Protein AF-A0A9P7YCP6-F1 (afdb_monomer_lite)

Radius of gyration: 14.94 Å; chains: 1; bounding box: 36×36×33 Å

Foldseek 3Di:
DKFKKKDWDKDADDDDDDDAPDADPVRIGIDIWMWIFPADDVFKTKTWTKDLLVVCQQVDPPRQLCQKEAEFADPDQDDDDPCSVVSPNPDYYHYWHFPDPVVGDDSSIITGNVDIDMDGPPGDMGTTTHD

Sequence (131 aa):
MSEVLRMVWSEPRGVGASNPTEITYDGSFEKTRRFVIISNFDGHSLCLAISTYTNQGVMKHGVKAKDHAMIFSTENAPPLIKGELERGLKTPAIKINLDNSRDKLDAASRINFAKVYTIEHNSNVKFIGHV

pLDDT: mean 90.19, std 14.14, range [45.22, 98.69]

Structure (mmCIF, N/CA/C/O backbone):
data_AF-A0A9P7YCP6-F1
#
_entry.id   AF-A0A9P7YCP6-F1
#
loop_
_atom_site.group_PDB
_atom_site.id
_atom_site.type_symbol
_atom_site.label_atom_id
_atom_site.label_alt_id
_atom_site.label_comp_id
_atom_site.label_asym_id
_atom_site.label_entity_id
_atom_site.label_seq_id
_atom_site.pdbx_PDB_ins_code
_atom_site.Cartn_x
_atom_site.Cartn_y
_atom_site.Cartn_z
_atom_site.occupancy
_atom_site.B_iso_or_equiv
_atom_site.auth_seq_id
_atom_site.auth_comp_id
_atom_site.auth_asym_id
_atom_site.auth_atom_id
_atom_site.pdbx_PDB_model_num
ATOM 1 N N . MET A 1 1 ? 3.173 -17.586 -0.125 1.00 64.06 1 MET A N 1
ATOM 2 C CA . MET A 1 1 ? 2.708 -16.382 0.598 1.00 64.06 1 MET A CA 1
ATOM 3 C C . MET A 1 1 ? 2.945 -15.184 -0.301 1.00 64.06 1 MET A C 1
ATOM 5 O O . MET A 1 1 ? 3.891 -15.231 -1.079 1.00 64.06 1 MET A O 1
ATOM 9 N N . SER A 1 2 ? 2.083 -14.170 -0.252 1.00 90.44 2 SER A N 1
ATOM 10 C CA . SER A 1 2 ? 2.262 -12.950 -1.048 1.00 90.44 2 SER A CA 1
ATOM 11 C C . SER A 1 2 ? 3.232 -12.011 -0.34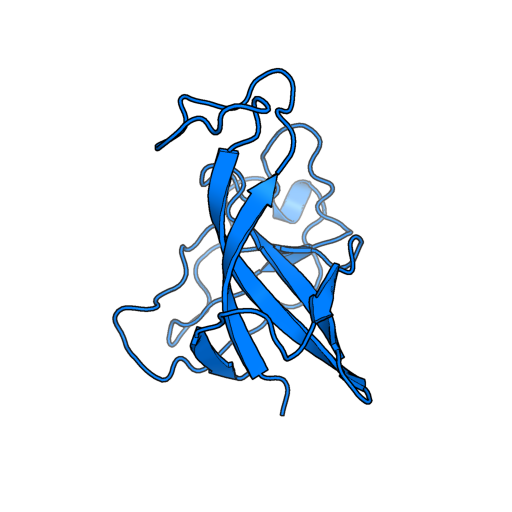2 1.00 90.44 2 SER A C 1
ATOM 13 O O . SER A 1 2 ? 3.015 -11.659 0.815 1.00 90.44 2 SER A O 1
ATOM 15 N N . GLU A 1 3 ? 4.295 -11.603 -1.026 1.00 97.50 3 GLU A N 1
ATOM 16 C CA . GLU A 1 3 ? 5.313 -10.707 -0.473 1.00 97.50 3 GLU A CA 1
ATOM 17 C C . GLU A 1 3 ? 4.908 -9.234 -0.590 1.00 97.50 3 GLU A C 1
ATOM 19 O O . GLU A 1 3 ? 4.173 -8.827 -1.496 1.00 97.50 3 GLU A O 1
ATOM 24 N N . VAL A 1 4 ? 5.420 -8.418 0.330 1.00 97.69 4 VAL A N 1
ATOM 25 C CA . VAL A 1 4 ? 5.248 -6.967 0.350 1.00 97.69 4 VAL A CA 1
ATOM 26 C C . VAL A 1 4 ? 6.606 -6.315 0.139 1.00 97.69 4 VAL A C 1
ATOM 28 O O . VAL A 1 4 ? 7.561 -6.587 0.865 1.00 97.69 4 VAL A O 1
ATOM 31 N N . LEU A 1 5 ? 6.690 -5.409 -0.831 1.00 97.12 5 LEU A N 1
ATOM 32 C CA . LEU A 1 5 ? 7.913 -4.680 -1.153 1.00 97.12 5 LEU A CA 1
ATOM 33 C C . LEU A 1 5 ? 7.706 -3.170 -1.095 1.00 97.12 5 LEU A C 1
ATOM 35 O O . LEU A 1 5 ? 6.584 -2.664 -1.179 1.00 97.12 5 LEU A O 1
ATOM 39 N N . ARG A 1 6 ? 8.809 -2.432 -0.987 1.00 95.62 6 ARG A N 1
ATOM 40 C CA . ARG A 1 6 ? 8.865 -0.987 -1.204 1.00 95.62 6 ARG A CA 1
ATOM 41 C C . ARG A 1 6 ? 9.967 -0.617 -2.183 1.00 95.62 6 ARG A C 1
ATOM 43 O O . ARG A 1 6 ? 11.028 -1.232 -2.178 1.00 95.62 6 ARG A O 1
ATOM 50 N N . MET A 1 7 ? 9.736 0.427 -2.966 1.00 94.50 7 MET A N 1
ATOM 51 C CA . MET A 1 7 ? 10.708 0.961 -3.921 1.00 94.50 7 MET A CA 1
ATOM 52 C C . MET A 1 7 ? 10.508 2.460 -4.131 1.00 94.50 7 MET A C 1
ATOM 54 O O . MET A 1 7 ? 9.442 2.998 -3.812 1.00 94.50 7 MET A O 1
ATOM 58 N N . VAL A 1 8 ? 11.526 3.130 -4.666 1.00 91.06 8 VAL A N 1
ATOM 59 C CA . VAL A 1 8 ? 11.354 4.467 -5.243 1.00 91.06 8 VAL A CA 1
ATOM 60 C C . VAL A 1 8 ? 10.546 4.314 -6.527 1.00 91.06 8 VAL A C 1
ATOM 62 O O . VAL A 1 8 ? 10.790 3.405 -7.316 1.00 91.06 8 VAL A O 1
ATOM 65 N N . TRP A 1 9 ? 9.531 5.152 -6.691 1.00 86.56 9 TRP A N 1
ATOM 66 C CA . TRP A 1 9 ? 8.610 5.085 -7.811 1.00 86.56 9 TRP A CA 1
ATOM 67 C C . TRP A 1 9 ? 8.394 6.483 -8.387 1.00 86.56 9 TRP A C 1
ATOM 69 O O . TRP A 1 9 ? 7.956 7.388 -7.667 1.00 86.56 9 TRP A O 1
ATOM 79 N N . SER A 1 10 ? 8.660 6.631 -9.682 1.00 82.31 10 SER A N 1
ATOM 80 C CA . SER A 1 10 ? 8.442 7.872 -10.425 1.00 82.31 10 SER A CA 1
ATOM 81 C C . SER A 1 10 ? 7.006 7.918 -10.946 1.00 82.31 10 SER A C 1
ATOM 83 O O . SER A 1 10 ? 6.527 6.978 -11.587 1.00 82.31 10 SER A O 1
ATOM 85 N N . GLU A 1 11 ? 6.281 8.999 -10.657 1.00 70.56 11 GLU A N 1
ATOM 86 C CA . GLU A 1 11 ? 4.971 9.257 -11.267 1.00 70.56 11 GLU A CA 1
ATOM 87 C C . GLU A 1 11 ? 4.992 10.546 -12.089 1.00 70.56 11 GLU A C 1
ATOM 89 O O . GLU A 1 11 ? 5.618 11.530 -11.678 1.00 70.56 11 GLU A O 1
ATOM 94 N N . PRO A 1 12 ? 4.262 10.581 -13.219 1.00 66.75 12 PRO A N 1
ATOM 95 C CA . PRO A 1 12 ? 4.020 11.829 -13.921 1.00 66.75 12 PRO A CA 1
ATOM 96 C C . PRO A 1 12 ? 3.236 12.798 -13.027 1.00 66.75 12 PRO A C 1
ATOM 98 O O . PRO A 1 12 ? 2.374 12.398 -12.235 1.00 66.75 12 PRO A O 1
ATOM 101 N N . ARG A 1 13 ? 3.514 14.097 -13.172 1.00 59.00 13 ARG A N 1
ATOM 102 C CA . ARG A 1 13 ? 2.848 15.162 -12.417 1.00 59.00 13 ARG A CA 1
ATOM 103 C C . ARG A 1 13 ? 1.340 15.170 -12.676 1.00 59.00 13 ARG A C 1
ATOM 105 O O . ARG A 1 13 ? 0.877 15.583 -13.734 1.00 59.00 13 ARG A O 1
ATOM 112 N N . GLY A 1 14 ? 0.561 14.789 -11.666 1.00 56.88 14 GLY A N 1
ATOM 113 C CA . GLY A 1 14 ? -0.870 15.082 -11.625 1.00 56.88 14 GLY A CA 1
ATOM 114 C C . GLY A 1 14 ? -1.119 16.559 -11.300 1.00 56.88 14 GLY A C 1
ATOM 115 O O . GLY A 1 14 ? -0.414 17.152 -10.477 1.00 56.88 14 GLY A O 1
ATOM 116 N N . VAL A 1 15 ? -2.141 17.160 -11.912 1.00 45.22 15 VAL A N 1
ATOM 117 C CA . VAL A 1 15 ? -2.612 18.505 -11.543 1.00 45.22 15 VAL A CA 1
ATOM 118 C C . VAL A 1 15 ? -3.073 18.466 -10.077 1.00 45.22 15 VAL A C 1
ATOM 120 O O . VAL A 1 15 ? -4.021 17.758 -9.744 1.00 45.22 15 VAL A O 1
ATOM 123 N N . GLY A 1 16 ? -2.376 19.183 -9.185 1.00 49.31 16 GLY A N 1
ATOM 124 C CA . GLY A 1 16 ? -2.721 19.285 -7.756 1.00 49.31 16 GLY A CA 1
ATOM 125 C C . GLY A 1 16 ? -1.914 18.417 -6.776 1.00 49.31 16 GLY A C 1
ATOM 126 O O . GLY A 1 16 ? -2.324 18.283 -5.622 1.00 49.31 16 GLY A O 1
ATOM 127 N N . ALA A 1 17 ? -0.784 17.827 -7.183 1.00 51.34 17 ALA A N 1
ATOM 128 C CA . ALA A 1 17 ? 0.142 17.195 -6.235 1.00 51.34 17 ALA A CA 1
ATOM 129 C C . ALA A 1 17 ? 0.789 18.248 -5.306 1.00 51.34 17 ALA A C 1
ATOM 131 O O . ALA A 1 17 ? 1.312 19.258 -5.779 1.00 51.34 17 ALA A O 1
ATOM 132 N N . SER A 1 18 ? 0.740 18.020 -3.988 1.00 52.91 18 SER A N 1
ATOM 133 C CA . SER A 1 18 ? 1.444 18.833 -2.984 1.00 52.91 18 SER A CA 1
ATOM 134 C C . SER A 1 18 ? 2.963 18.711 -3.141 1.00 52.91 18 SER A C 1
ATOM 136 O O . SER A 1 18 ? 3.435 17.651 -3.547 1.00 52.91 18 SER A O 1
ATOM 138 N N . ASN A 1 19 ? 3.685 19.785 -2.793 1.00 49.03 19 ASN A N 1
ATOM 139 C CA . ASN A 1 19 ? 5.133 19.978 -2.963 1.00 49.03 19 ASN A CA 1
ATOM 140 C C . ASN A 1 19 ? 5.964 18.677 -2.865 1.00 49.03 19 ASN A C 1
ATOM 142 O O . ASN A 1 19 ? 5.986 18.057 -1.799 1.00 49.03 19 ASN A O 1
ATOM 146 N N . PRO A 1 20 ? 6.630 18.263 -3.957 1.00 52.12 20 PRO A N 1
ATOM 147 C CA . PRO A 1 20 ? 7.433 17.048 -3.999 1.00 52.12 20 PRO A CA 1
ATOM 148 C C . PRO A 1 20 ? 8.795 17.231 -3.325 1.00 52.12 20 PRO A C 1
ATOM 150 O O . PRO A 1 20 ? 9.327 18.337 -3.266 1.00 52.12 20 PRO A O 1
ATOM 153 N N . THR A 1 21 ? 9.354 16.120 -2.840 1.00 54.12 21 THR A N 1
ATOM 154 C CA . THR A 1 21 ? 10.681 16.052 -2.210 1.00 54.12 21 THR A CA 1
ATOM 155 C C . THR A 1 21 ? 11.833 16.265 -3.192 1.00 54.12 21 THR A C 1
ATOM 157 O O . THR A 1 21 ? 12.859 16.762 -2.758 1.00 54.12 21 THR A O 1
ATOM 160 N N . GLU A 1 22 ? 11.665 15.961 -4.485 1.00 55.00 22 GLU A N 1
ATOM 161 C CA . GLU A 1 22 ? 12.652 16.209 -5.549 1.00 55.00 22 GLU A CA 1
ATOM 162 C C . GLU A 1 22 ? 11.952 16.176 -6.923 1.00 55.00 22 GLU A C 1
ATOM 164 O O . GLU A 1 22 ? 11.063 15.352 -7.154 1.00 55.00 22 GLU A O 1
ATOM 169 N N . ILE A 1 23 ? 12.302 17.116 -7.808 1.00 58.94 23 ILE A N 1
ATOM 170 C CA . ILE A 1 23 ? 11.760 17.250 -9.173 1.00 58.94 23 ILE A CA 1
ATOM 171 C C . ILE A 1 23 ? 12.816 16.731 -10.146 1.00 58.94 23 ILE A C 1
ATOM 173 O O . ILE A 1 23 ? 13.920 17.274 -10.175 1.00 58.94 23 ILE A O 1
ATOM 177 N N . THR A 1 24 ? 12.499 15.714 -10.947 1.00 61.16 24 THR A N 1
ATOM 178 C CA . THR A 1 24 ? 13.405 15.244 -12.006 1.00 61.16 24 THR A CA 1
ATOM 179 C C . THR A 1 24 ? 13.369 16.192 -13.209 1.00 61.16 24 THR A C 1
ATOM 181 O O . THR A 1 24 ? 12.414 16.948 -13.398 1.00 61.16 24 THR A O 1
ATOM 184 N N . TYR A 1 25 ? 14.406 16.158 -14.052 1.00 62.09 25 TYR A N 1
ATOM 185 C CA . TYR A 1 25 ? 14.529 17.036 -15.229 1.00 62.09 25 TYR A CA 1
ATOM 186 C C . TYR A 1 25 ? 13.343 16.952 -16.207 1.00 62.09 25 TYR A C 1
ATOM 188 O O . TYR A 1 25 ? 13.040 17.930 -16.885 1.00 62.09 25 TYR A O 1
ATOM 196 N N . ASP A 1 26 ? 12.655 15.811 -16.264 1.00 66.69 26 ASP A N 1
ATOM 197 C CA . ASP A 1 26 ? 11.474 15.569 -17.103 1.00 66.69 26 ASP A CA 1
ATOM 198 C C . ASP A 1 26 ? 10.140 15.961 -16.429 1.00 66.69 26 ASP A C 1
ATOM 200 O O . ASP A 1 26 ? 9.065 15.752 -16.992 1.00 66.69 26 ASP A O 1
ATOM 204 N N . GLY A 1 27 ? 10.186 16.541 -15.224 1.00 61.97 27 GLY A N 1
ATOM 205 C CA . GLY A 1 27 ? 9.005 16.962 -14.470 1.00 61.97 27 GLY A CA 1
ATOM 206 C C . GLY A 1 27 ? 8.265 15.831 -13.748 1.00 61.97 27 GLY A C 1
ATOM 207 O O . GLY A 1 27 ? 7.155 16.062 -13.253 1.00 61.97 27 GLY A O 1
ATOM 208 N N . SER A 1 28 ? 8.849 14.630 -13.679 1.00 64.31 28 SER A N 1
ATOM 209 C CA . SER A 1 28 ? 8.372 13.550 -12.813 1.00 64.31 28 SER A CA 1
ATOM 210 C C . SER A 1 28 ? 8.746 13.805 -11.344 1.00 64.31 28 SER A C 1
ATOM 212 O O . SER A 1 28 ? 9.586 14.653 -11.022 1.00 64.31 28 SER A O 1
ATOM 214 N N . PHE A 1 29 ? 8.085 13.093 -10.430 1.00 68.44 29 PHE A N 1
ATOM 215 C CA . PHE A 1 29 ? 8.445 13.123 -9.013 1.00 68.44 29 PHE A CA 1
ATOM 216 C C . PHE A 1 29 ? 8.639 11.724 -8.472 1.00 68.44 29 PHE A C 1
ATOM 218 O O . PHE A 1 29 ? 7.833 10.823 -8.729 1.00 68.44 29 PHE A O 1
ATOM 225 N N . GLU A 1 30 ? 9.670 11.587 -7.650 1.00 76.19 30 GLU A N 1
ATOM 226 C CA . GLU A 1 30 ? 9.997 10.347 -6.975 1.00 76.19 30 GLU A CA 1
ATOM 227 C C . GLU A 1 30 ? 9.352 10.297 -5.594 1.00 76.19 30 GLU A C 1
ATOM 229 O O . GLU A 1 30 ? 9.437 11.224 -4.782 1.00 76.19 30 GLU A O 1
ATOM 234 N N . LYS A 1 31 ? 8.693 9.176 -5.307 1.00 82.25 31 LYS A N 1
ATOM 235 C CA . LYS A 1 31 ? 8.189 8.871 -3.970 1.00 82.25 31 LYS A CA 1
ATOM 236 C C . LYS A 1 31 ? 8.439 7.413 -3.639 1.00 82.25 31 LYS A C 1
ATOM 238 O O . LYS A 1 31 ? 8.350 6.540 -4.497 1.00 82.25 31 LYS A O 1
ATOM 243 N N . THR A 1 32 ? 8.685 7.124 -2.365 1.00 87.94 32 THR A N 1
ATOM 244 C CA . THR A 1 32 ? 8.687 5.731 -1.908 1.00 87.94 32 THR A CA 1
ATOM 245 C C . THR A 1 32 ? 7.263 5.185 -1.952 1.00 87.94 32 THR A C 1
ATOM 247 O O . THR A 1 32 ? 6.351 5.750 -1.343 1.00 87.94 32 THR A O 1
ATOM 250 N N . ARG A 1 33 ? 7.070 4.059 -2.641 1.00 92.50 33 ARG A N 1
ATOM 251 C CA . ARG A 1 33 ? 5.786 3.364 -2.754 1.00 92.50 33 ARG A CA 1
ATOM 252 C C . ARG A 1 33 ? 5.913 1.926 -2.274 1.00 92.50 33 ARG A C 1
ATOM 254 O O . ARG A 1 33 ? 6.977 1.325 -2.383 1.00 92.50 33 ARG A O 1
ATOM 261 N N . ARG A 1 34 ? 4.829 1.395 -1.706 1.00 96.44 34 ARG A N 1
ATOM 262 C CA . ARG A 1 34 ? 4.739 0.013 -1.222 1.00 96.44 34 ARG A CA 1
ATOM 263 C C . ARG A 1 34 ? 3.766 -0.778 -2.088 1.00 96.44 34 ARG A C 1
ATOM 265 O O . ARG A 1 34 ? 2.763 -0.219 -2.544 1.00 96.44 34 ARG A O 1
ATOM 272 N N . PHE A 1 35 ? 4.048 -2.058 -2.273 1.00 98.00 35 PHE A N 1
ATOM 273 C CA . PHE A 1 35 ? 3.287 -2.954 -3.129 1.00 98.00 35 PHE A CA 1
ATOM 274 C C . PHE A 1 35 ? 3.131 -4.333 -2.495 1.00 98.00 35 PHE A C 1
ATOM 276 O O . PHE A 1 35 ? 4.036 -4.795 -1.809 1.00 98.00 35 PHE A O 1
ATOM 283 N N . VAL A 1 36 ? 2.002 -4.985 -2.765 1.00 98.50 36 VAL A N 1
ATOM 284 C CA . VAL A 1 36 ? 1.777 -6.413 -2.507 1.00 98.50 36 VAL A CA 1
ATOM 285 C C . VAL A 1 36 ? 1.902 -7.158 -3.831 1.00 98.50 36 VAL A C 1
ATOM 287 O O . VAL A 1 36 ? 1.218 -6.795 -4.790 1.00 98.50 36 VAL A O 1
ATOM 290 N N . ILE A 1 37 ? 2.739 -8.192 -3.886 1.00 98.38 37 ILE A N 1
ATOM 291 C CA . ILE A 1 37 ? 2.853 -9.077 -5.049 1.00 98.38 37 ILE A CA 1
ATOM 292 C C . ILE A 1 37 ? 1.641 -10.017 -5.082 1.00 98.38 37 ILE A C 1
ATOM 294 O O . ILE A 1 37 ? 1.379 -10.756 -4.130 1.00 98.38 37 ILE A O 1
ATOM 298 N N . ILE A 1 38 ? 0.908 -9.999 -6.195 1.00 98.00 38 ILE A N 1
ATOM 299 C CA . ILE A 1 38 ? -0.264 -10.858 -6.430 1.00 98.00 38 ILE A CA 1
ATOM 300 C C . ILE A 1 38 ? 0.010 -11.983 -7.430 1.00 98.00 38 ILE A C 1
ATOM 302 O O . ILE A 1 38 ? -0.721 -12.969 -7.456 1.00 98.00 38 ILE A O 1
ATOM 306 N N . SER A 1 39 ? 1.050 -11.865 -8.258 1.00 97.75 39 SER A N 1
ATOM 307 C CA . SER A 1 39 ? 1.505 -12.925 -9.166 1.00 97.75 39 SER A CA 1
ATOM 308 C C . SER A 1 39 ? 2.972 -12.709 -9.520 1.00 97.75 39 SER A C 1
ATOM 310 O O . SER A 1 39 ? 3.413 -11.566 -9.623 1.00 97.75 39 SER A O 1
ATOM 312 N N . ASN A 1 40 ? 3.712 -13.797 -9.713 1.00 97.06 40 ASN A N 1
ATOM 313 C CA . ASN A 1 40 ? 5.125 -13.775 -10.077 1.00 97.06 40 ASN A CA 1
ATOM 314 C C . ASN A 1 40 ? 5.324 -14.548 -11.387 1.00 97.06 40 ASN A C 1
ATOM 316 O O . ASN A 1 40 ? 4.728 -15.612 -11.559 1.00 97.06 40 ASN A O 1
ATOM 320 N N . PHE A 1 41 ? 6.133 -14.008 -12.290 1.00 97.38 41 PHE A N 1
ATOM 321 C CA . PHE A 1 41 ? 6.411 -14.548 -13.620 1.00 97.38 41 PHE A CA 1
ATOM 322 C C . PHE A 1 41 ? 7.919 -14.572 -13.871 1.00 97.38 41 PHE A C 1
ATOM 324 O O . PHE A 1 41 ? 8.703 -14.136 -13.032 1.00 97.38 41 PHE A O 1
ATOM 331 N N . ASP A 1 42 ? 8.335 -15.070 -15.034 1.00 97.31 42 ASP A N 1
ATOM 332 C CA . ASP A 1 42 ? 9.726 -14.930 -15.451 1.00 97.31 42 ASP A CA 1
ATOM 333 C C . ASP A 1 42 ? 10.030 -13.450 -15.754 1.00 97.31 42 ASP A C 1
ATOM 335 O O . ASP A 1 42 ? 9.350 -12.808 -16.562 1.00 97.31 42 ASP A O 1
ATOM 339 N N . GLY A 1 43 ? 10.998 -12.885 -15.033 1.00 96.19 43 GLY A N 1
ATOM 340 C CA . GLY A 1 43 ? 11.476 -11.508 -15.184 1.00 96.19 43 GLY A CA 1
ATOM 341 C C . GLY A 1 43 ? 10.647 -10.399 -14.522 1.00 96.19 43 GLY A C 1
ATOM 342 O O . GLY A 1 43 ? 11.173 -9.298 -14.361 1.00 96.19 43 GLY A O 1
ATOM 343 N N . HIS A 1 44 ? 9.401 -10.641 -14.099 1.00 98.00 44 HIS A N 1
ATOM 344 C CA . HIS A 1 44 ? 8.559 -9.602 -13.488 1.00 98.00 44 HIS A CA 1
ATOM 345 C C . HIS A 1 44 ? 7.483 -10.143 -12.537 1.00 98.00 44 HIS A C 1
ATOM 347 O O . HIS A 1 44 ? 7.127 -11.320 -12.545 1.00 98.00 44 HIS A O 1
ATOM 353 N N . SER A 1 45 ? 6.902 -9.238 -11.750 1.00 98.19 45 SER A N 1
ATOM 354 C CA . SER A 1 45 ? 5.780 -9.509 -10.848 1.00 98.19 45 SER A CA 1
ATOM 355 C C . SER A 1 45 ? 4.616 -8.555 -11.101 1.00 98.19 45 SER A C 1
ATOM 357 O O . SER A 1 45 ? 4.816 -7.375 -11.398 1.00 98.19 45 SER A O 1
ATOM 359 N N . LEU A 1 46 ? 3.388 -9.046 -10.926 1.00 98.38 46 LEU A N 1
ATOM 360 C CA . LEU A 1 46 ? 2.190 -8.212 -10.859 1.00 98.38 46 LEU A CA 1
ATOM 361 C C . LEU A 1 46 ? 1.910 -7.827 -9.413 1.00 98.38 46 LEU A C 1
ATOM 363 O O . LEU A 1 46 ? 1.887 -8.667 -8.510 1.00 98.38 46 LEU A O 1
ATOM 367 N N . CYS A 1 47 ? 1.661 -6.542 -9.213 1.00 98.25 47 CYS A N 1
ATOM 368 C CA . CYS A 1 47 ? 1.666 -5.904 -7.912 1.00 98.25 47 CYS A CA 1
ATOM 369 C C . CYS A 1 47 ? 0.464 -4.975 -7.742 1.00 98.25 47 CYS A C 1
ATOM 371 O O . CYS A 1 47 ? 0.088 -4.237 -8.653 1.00 98.25 47 CYS A O 1
ATOM 373 N N . LEU A 1 48 ? -0.099 -4.949 -6.537 1.00 98.31 48 LEU A N 1
ATOM 374 C CA . LEU A 1 48 ? -1.103 -3.970 -6.130 1.00 98.31 48 LEU A CA 1
ATOM 375 C C . LEU A 1 48 ? -0.483 -2.943 -5.203 1.00 98.31 48 LEU A C 1
ATOM 377 O O . LEU A 1 48 ? 0.320 -3.258 -4.327 1.00 98.31 48 LEU A O 1
ATOM 381 N N . ALA A 1 49 ? -0.873 -1.693 -5.386 1.00 97.50 49 ALA A N 1
ATOM 3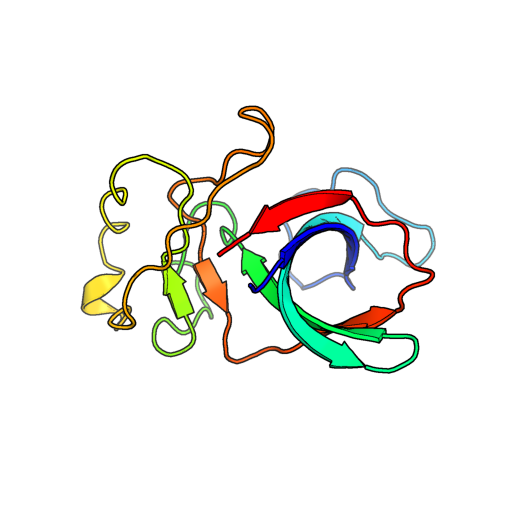82 C CA . ALA A 1 49 ? -0.293 -0.599 -4.639 1.00 97.50 49 ALA A CA 1
ATOM 383 C C . ALA A 1 49 ? -0.956 -0.375 -3.287 1.00 97.50 49 ALA A C 1
ATOM 385 O O . ALA A 1 49 ? -2.183 -0.387 -3.184 1.00 97.50 49 ALA A O 1
ATOM 386 N N . ILE A 1 50 ? -0.139 -0.022 -2.298 1.00 98.00 50 ILE A N 1
ATOM 387 C CA . ILE A 1 50 ? -0.590 0.517 -1.018 1.00 98.00 50 ILE A CA 1
ATOM 388 C C . ILE A 1 50 ? -0.451 2.041 -1.065 1.00 98.00 50 ILE A C 1
ATOM 390 O O . ILE A 1 50 ? 0.590 2.577 -1.453 1.00 98.00 50 ILE A O 1
ATOM 394 N N . SER A 1 51 ? -1.501 2.772 -0.702 1.00 96.12 51 SER A N 1
ATOM 395 C CA . SER A 1 51 ? -1.514 4.239 -0.704 1.00 96.12 51 SER A CA 1
ATOM 396 C C . SER A 1 51 ? -2.302 4.792 0.478 1.00 96.12 51 SER A C 1
ATOM 398 O O . SER A 1 51 ? -3.313 4.228 0.878 1.00 96.12 51 SER A O 1
ATOM 400 N N . THR A 1 52 ? -1.842 5.917 1.029 1.00 96.12 52 THR A N 1
ATOM 401 C CA . THR A 1 52 ? -2.533 6.631 2.120 1.00 96.12 52 THR A CA 1
ATOM 402 C C . THR A 1 52 ? -3.388 7.789 1.614 1.00 96.12 52 THR A C 1
ATOM 404 O O . THR A 1 52 ? -4.155 8.370 2.377 1.00 96.12 52 THR A O 1
ATOM 407 N N . TYR A 1 53 ? -3.239 8.150 0.333 1.00 95.06 53 TYR A N 1
ATOM 408 C CA . TYR A 1 53 ? -3.926 9.276 -0.305 1.00 95.06 53 TYR A CA 1
ATOM 409 C C . TYR A 1 53 ? -3.775 10.585 0.480 1.00 95.06 53 TYR A C 1
ATOM 411 O O . TYR A 1 53 ? -4.755 11.273 0.760 1.00 95.06 53 TYR A O 1
ATOM 419 N N . THR A 1 54 ? -2.536 10.918 0.859 1.00 91.12 54 THR A N 1
ATOM 420 C CA . THR A 1 54 ? -2.235 12.072 1.727 1.00 91.12 54 THR A CA 1
ATOM 421 C C . THR A 1 54 ? -2.950 11.944 3.078 1.00 91.12 54 THR A C 1
ATOM 423 O O . THR A 1 54 ? -3.599 12.876 3.543 1.00 91.12 54 THR A O 1
ATOM 426 N N . ASN A 1 55 ? -2.869 10.749 3.672 1.00 94.81 55 ASN A N 1
ATOM 427 C CA . ASN A 1 55 ? -3.492 10.364 4.946 1.00 94.81 55 ASN A CA 1
ATOM 428 C C . ASN A 1 55 ? -5.027 10.487 4.987 1.00 94.81 55 ASN A C 1
ATOM 430 O O . ASN A 1 55 ? -5.623 10.504 6.058 1.00 94.81 55 ASN A O 1
ATOM 434 N N . GLN A 1 56 ? -5.680 10.555 3.824 1.00 96.81 56 GLN A N 1
ATOM 435 C CA . GLN A 1 56 ? -7.140 10.623 3.715 1.00 96.81 56 GLN A CA 1
ATOM 436 C C . GLN A 1 56 ? -7.770 9.256 3.420 1.00 96.81 56 GLN A C 1
ATOM 438 O O . GLN A 1 56 ? -8.994 9.156 3.387 1.00 96.81 56 GLN A O 1
ATOM 443 N N . GLY A 1 57 ? -6.974 8.208 3.171 1.00 97.38 57 GLY A N 1
ATOM 444 C CA . GLY A 1 57 ? -7.488 6.892 2.790 1.00 97.38 57 GLY A CA 1
ATOM 445 C C . GLY A 1 57 ? -8.445 6.999 1.601 1.00 97.38 57 GLY A C 1
ATOM 446 O O . GLY A 1 57 ? -8.199 7.749 0.652 1.00 97.38 57 GLY A O 1
ATOM 447 N N . VAL A 1 58 ? -9.587 6.313 1.667 1.00 98.12 58 VAL A N 1
ATOM 448 C CA . VAL A 1 58 ? -10.608 6.438 0.618 1.00 98.12 58 VAL A CA 1
ATOM 449 C C . VAL A 1 58 ? -11.503 7.661 0.779 1.00 98.12 58 VAL A C 1
ATOM 451 O O . VAL A 1 58 ? -12.450 7.783 0.017 1.00 98.12 58 VAL A O 1
ATOM 454 N N . MET A 1 59 ? -11.239 8.591 1.703 1.00 98.00 59 MET A N 1
ATOM 455 C CA . MET A 1 59 ? -11.951 9.878 1.786 1.00 98.00 59 MET A CA 1
ATOM 456 C C . MET A 1 59 ? -11.408 10.929 0.818 1.00 98.00 59 MET A C 1
ATOM 458 O O . MET A 1 59 ? -12.102 11.903 0.529 1.00 98.00 59 MET A O 1
ATOM 462 N N . LYS A 1 60 ? -10.213 10.719 0.251 1.00 96.94 60 LYS A N 1
ATOM 463 C CA . LYS A 1 60 ? -9.665 11.608 -0.777 1.00 96.94 60 LYS A CA 1
ATOM 464 C C . LYS A 1 60 ? -10.630 11.713 -1.963 1.00 96.94 60 LYS A C 1
ATOM 466 O O . LYS A 1 60 ? -11.180 10.714 -2.447 1.00 96.94 60 LYS A O 1
ATOM 471 N N . HIS A 1 61 ? -10.818 12.937 -2.454 1.00 94.62 61 HIS A N 1
ATOM 472 C CA . HIS A 1 61 ? -11.618 13.193 -3.650 1.00 94.62 61 HIS A CA 1
ATOM 473 C C . HIS A 1 61 ? -11.103 12.365 -4.841 1.00 94.62 61 HIS A C 1
ATOM 475 O O . HIS A 1 61 ? -9.898 12.236 -5.045 1.00 94.62 61 HIS A O 1
ATOM 481 N N . GLY A 1 62 ? -12.022 11.777 -5.609 1.00 93.94 62 GLY A N 1
ATOM 482 C CA . GLY A 1 62 ? -11.702 10.912 -6.750 1.00 93.94 62 GLY A CA 1
ATOM 483 C C . GLY A 1 62 ? -11.416 9.445 -6.402 1.00 93.94 62 GLY A C 1
ATOM 484 O O . GLY A 1 62 ? -11.619 8.586 -7.259 1.00 93.94 62 GLY A O 1
ATOM 485 N N . VAL A 1 63 ? -11.051 9.117 -5.155 1.00 97.00 63 VAL A N 1
ATOM 486 C CA . VAL A 1 63 ? -10.822 7.723 -4.733 1.00 97.00 63 VAL A CA 1
ATOM 487 C C . VAL A 1 63 ? -12.152 6.979 -4.602 1.00 97.00 63 VAL A C 1
ATOM 489 O O . VAL A 1 63 ? -13.140 7.518 -4.087 1.00 97.00 63 VAL A O 1
ATOM 492 N N . LYS A 1 64 ? -12.187 5.742 -5.105 1.00 97.88 64 LYS A N 1
ATOM 493 C CA . LYS A 1 64 ? -13.368 4.874 -5.146 1.00 97.88 64 LYS A CA 1
ATOM 494 C C . LYS A 1 64 ? -13.245 3.791 -4.077 1.00 97.88 64 LYS A C 1
ATOM 496 O O . LYS A 1 64 ? -12.478 2.850 -4.236 1.00 97.88 64 LYS A O 1
ATOM 501 N N . ALA A 1 65 ? -14.003 3.911 -2.990 1.00 98.12 65 ALA A N 1
ATOM 502 C CA . ALA A 1 65 ? -13.876 3.012 -1.840 1.00 98.12 65 ALA A CA 1
ATOM 503 C C . ALA A 1 65 ? -14.102 1.527 -2.178 1.00 98.12 65 ALA A C 1
ATOM 505 O O . ALA A 1 65 ? -13.411 0.671 -1.639 1.00 98.12 65 ALA A O 1
ATOM 506 N N . LYS A 1 66 ? -15.009 1.240 -3.121 1.00 97.81 66 LYS A N 1
ATOM 507 C CA . LYS A 1 66 ? -15.314 -0.120 -3.599 1.00 97.81 66 LYS A CA 1
ATOM 508 C C . LYS A 1 66 ? -14.114 -0.862 -4.206 1.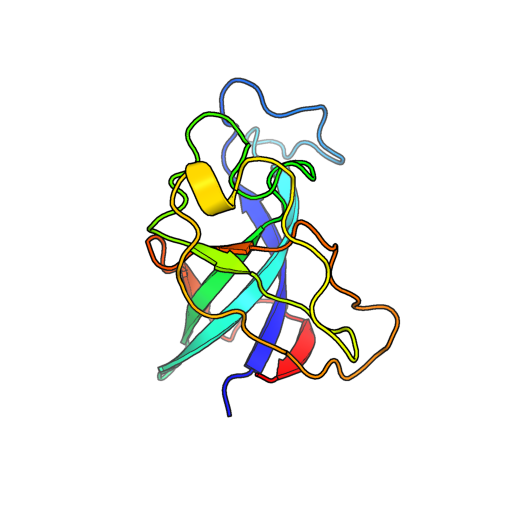00 97.81 66 LYS A C 1
ATOM 510 O O . LYS A 1 66 ? -14.115 -2.083 -4.229 1.00 97.81 66 LYS A O 1
ATOM 515 N N . ASP A 1 67 ? -13.109 -0.126 -4.680 1.00 98.25 67 ASP A N 1
ATOM 516 C CA . ASP A 1 67 ? -11.919 -0.686 -5.328 1.00 98.25 67 ASP A CA 1
ATOM 517 C C . ASP A 1 67 ? -10.777 -0.924 -4.323 1.00 98.25 67 ASP A C 1
ATOM 519 O O . ASP A 1 67 ? -9.649 -1.210 -4.721 1.00 98.25 67 ASP A O 1
ATOM 523 N N . HIS A 1 68 ? -11.035 -0.747 -3.021 1.00 98.69 68 HIS A N 1
ATOM 524 C CA . HIS A 1 68 ? -10.007 -0.749 -1.984 1.00 98.69 68 HIS A CA 1
ATOM 525 C C . HIS A 1 68 ? -10.347 -1.672 -0.814 1.00 98.69 68 HIS A C 1
ATOM 527 O O . HIS A 1 68 ? -11.503 -2.026 -0.579 1.00 98.69 68 HIS A O 1
ATOM 533 N N . ALA A 1 69 ? -9.313 -2.008 -0.045 1.00 98.56 69 ALA A N 1
ATOM 534 C CA . ALA A 1 69 ? -9.413 -2.553 1.305 1.00 98.56 69 ALA A CA 1
ATOM 535 C C . ALA A 1 69 ? -8.453 -1.810 2.240 1.00 98.56 69 ALA A C 1
ATOM 537 O O . ALA A 1 69 ? -7.445 -1.243 1.803 1.00 98.56 69 ALA A O 1
ATOM 538 N N . MET A 1 70 ? -8.747 -1.835 3.540 1.00 98.62 70 MET A N 1
ATOM 539 C CA . MET A 1 70 ? -7.751 -1.505 4.558 1.00 98.62 70 MET A CA 1
ATOM 540 C C . MET A 1 70 ? -6.617 -2.530 4.511 1.00 98.62 70 MET A C 1
ATOM 542 O O . MET A 1 70 ? -6.874 -3.728 4.436 1.00 98.62 70 MET A O 1
ATOM 546 N N . ILE A 1 71 ? -5.374 -2.059 4.598 1.00 98.56 71 ILE A N 1
ATOM 547 C CA . ILE A 1 71 ? -4.209 -2.916 4.813 1.00 98.56 71 ILE A CA 1
ATOM 548 C C . ILE A 1 71 ? -3.404 -2.382 5.998 1.00 98.56 71 ILE A C 1
ATOM 550 O O . ILE A 1 71 ? -3.155 -1.179 6.079 1.00 98.56 71 ILE A O 1
ATOM 554 N N . PHE A 1 72 ? -3.046 -3.249 6.944 1.00 98.06 72 PHE A N 1
ATOM 555 C CA . PHE A 1 72 ? -2.445 -2.849 8.219 1.00 98.06 72 PHE A CA 1
ATOM 556 C C . PHE A 1 72 ? -1.394 -3.852 8.699 1.00 98.06 72 PHE A C 1
ATOM 558 O O . PHE A 1 72 ? -1.415 -5.016 8.316 1.00 98.06 72 PHE A O 1
ATOM 565 N N . SER A 1 73 ? -0.475 -3.394 9.551 1.00 96.75 73 SER A N 1
ATOM 566 C CA . SER A 1 73 ? 0.622 -4.212 10.097 1.00 96.75 73 SER A CA 1
ATOM 567 C C . SER A 1 73 ? 0.658 -4.259 11.628 1.00 96.75 73 SER A C 1
ATOM 569 O O . SER A 1 73 ? 1.598 -4.783 12.217 1.00 96.75 73 SER A O 1
ATOM 571 N N . THR A 1 74 ? -0.314 -3.634 12.291 1.00 95.81 74 THR A N 1
ATOM 572 C CA . THR A 1 74 ? -0.471 -3.666 13.748 1.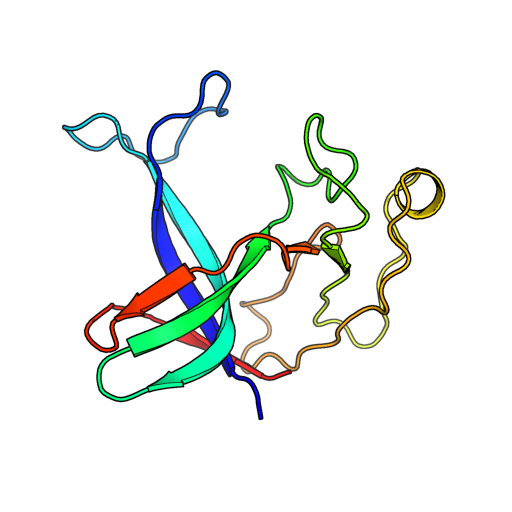00 95.81 74 THR A CA 1
ATOM 573 C C . THR A 1 74 ? -1.104 -4.980 14.201 1.00 95.81 74 THR A C 1
ATOM 575 O O . THR A 1 74 ? -1.663 -5.730 13.401 1.00 95.81 74 THR A O 1
ATOM 578 N N . GLU A 1 75 ? -1.033 -5.265 15.503 1.00 94.25 75 GLU A N 1
ATOM 579 C CA . GLU A 1 75 ? -1.653 -6.461 16.083 1.00 94.25 75 GLU A CA 1
ATOM 580 C C . GLU A 1 75 ? -3.153 -6.530 15.760 1.00 94.25 75 GLU A C 1
ATOM 582 O O . GLU A 1 75 ? -3.621 -7.538 15.225 1.00 94.25 75 GLU A O 1
ATOM 587 N N . ASN A 1 76 ? -3.847 -5.412 15.989 1.00 95.62 76 ASN A N 1
ATOM 588 C CA . ASN A 1 76 ? -5.259 -5.203 15.691 1.00 95.62 76 ASN A CA 1
ATOM 589 C C . ASN A 1 76 ? -5.430 -4.198 14.549 1.00 95.62 76 ASN A C 1
ATOM 591 O O . ASN A 1 76 ? -4.621 -3.275 14.405 1.00 95.62 76 ASN A O 1
ATOM 595 N N . ALA A 1 77 ? -6.495 -4.355 13.760 1.00 96.50 77 ALA A N 1
ATOM 596 C CA . ALA A 1 77 ? -6.838 -3.395 12.717 1.00 96.50 77 ALA A CA 1
ATOM 597 C C . ALA A 1 77 ? -7.143 -2.020 13.344 1.00 96.50 77 ALA A C 1
ATOM 599 O O . ALA A 1 77 ? -7.890 -1.955 14.326 1.00 96.50 77 ALA A O 1
ATOM 600 N N . PRO A 1 78 ? -6.588 -0.917 12.811 1.00 96.25 78 PRO A N 1
ATOM 601 C CA . PRO A 1 78 ? -6.968 0.414 13.262 1.00 96.25 78 PRO A CA 1
ATOM 602 C C . PRO A 1 78 ? -8.433 0.710 12.889 1.00 96.25 78 PRO A C 1
ATOM 604 O O . PRO A 1 78 ? -8.954 0.133 11.931 1.00 96.25 78 PRO A O 1
ATOM 607 N N . PRO A 1 79 ? -9.106 1.639 13.590 1.00 96.81 79 PRO A N 1
ATOM 608 C CA . PRO A 1 79 ? -10.414 2.126 13.169 1.00 96.81 79 PRO A CA 1
ATOM 609 C C . PRO A 1 79 ? -10.380 2.686 11.742 1.00 96.81 79 PRO A C 1
ATOM 611 O O . PRO A 1 79 ? -9.396 3.305 11.325 1.00 96.81 79 PRO A O 1
ATOM 614 N N . LEU A 1 80 ? -11.475 2.504 10.999 1.00 97.56 80 LEU A N 1
ATOM 615 C CA . LEU A 1 80 ? -11.654 3.163 9.704 1.00 97.56 80 LEU A CA 1
ATOM 616 C C . LEU A 1 80 ? -11.644 4.688 9.881 1.00 97.56 80 LEU A C 1
ATOM 618 O O . LEU A 1 80 ? -12.091 5.216 10.903 1.00 97.56 80 LEU A O 1
ATOM 622 N N . ILE A 1 81 ? -11.183 5.410 8.858 1.00 97.81 81 ILE A N 1
ATOM 623 C CA . ILE A 1 81 ? -11.332 6.866 8.825 1.00 97.81 81 ILE A CA 1
ATOM 624 C C . ILE A 1 81 ? -12.832 7.174 8.725 1.00 97.81 81 ILE A C 1
ATOM 626 O O . ILE A 1 81 ? -13.573 6.517 7.988 1.00 97.81 81 ILE A O 1
ATOM 630 N N . LYS A 1 82 ? -13.289 8.185 9.472 1.00 98.00 82 LYS A N 1
ATOM 631 C CA . LYS A 1 82 ? -14.694 8.615 9.482 1.00 98.00 82 LYS A CA 1
ATOM 632 C C . LYS A 1 82 ? -15.200 8.837 8.050 1.00 98.00 82 LYS A C 1
ATOM 634 O O . LYS A 1 82 ? -14.614 9.624 7.308 1.00 98.00 82 LYS A O 1
ATOM 639 N N . GLY A 1 83 ? -16.301 8.179 7.686 1.00 97.75 83 GLY A N 1
ATOM 640 C CA . GLY A 1 83 ? -16.901 8.267 6.354 1.00 97.75 83 GLY A CA 1
ATOM 641 C C . GLY A 1 83 ? -16.505 7.140 5.394 1.00 97.75 83 GLY A C 1
ATOM 642 O O . GLY A 1 83 ? -17.170 6.966 4.374 1.00 97.75 83 GLY A O 1
ATOM 643 N N . GLU A 1 84 ? -15.437 6.372 5.653 1.00 97.38 84 GLU A N 1
ATOM 644 C CA . GLU A 1 84 ? -14.973 5.362 4.687 1.00 97.38 84 GLU A CA 1
ATOM 645 C C . GLU A 1 84 ? -15.978 4.220 4.504 1.00 97.38 84 GLU A C 1
ATOM 647 O O . GLU A 1 84 ? -16.178 3.753 3.378 1.00 97.38 84 GLU A O 1
ATOM 652 N N . LEU A 1 85 ? -16.641 3.801 5.586 1.00 97.12 85 LEU A N 1
ATOM 653 C CA . LEU A 1 85 ? -17.663 2.758 5.536 1.00 97.12 85 LEU A CA 1
ATOM 654 C C . LEU A 1 85 ? -18.872 3.224 4.714 1.00 97.12 85 LEU A C 1
ATOM 656 O O . LEU A 1 85 ? -19.340 2.506 3.828 1.00 97.12 85 LEU A O 1
ATOM 660 N N . GLU A 1 86 ? -19.327 4.454 4.951 1.00 97.75 86 GLU A N 1
ATOM 661 C CA . GLU A 1 86 ? -20.432 5.100 4.242 1.00 97.75 86 GLU A CA 1
ATOM 662 C C . GLU A 1 86 ? -20.099 5.329 2.762 1.00 97.75 86 GLU A C 1
ATOM 664 O O . GLU A 1 86 ? -20.969 5.205 1.900 1.00 97.75 86 GLU A O 1
ATOM 669 N N . ARG A 1 87 ? -18.824 5.586 2.435 1.00 96.69 87 ARG A N 1
ATOM 670 C CA . ARG A 1 87 ? -18.337 5.660 1.048 1.00 96.69 87 ARG A CA 1
ATOM 671 C C . ARG A 1 87 ? -18.237 4.299 0.357 1.00 96.69 87 ARG A C 1
ATOM 673 O O . ARG A 1 87 ? -18.008 4.271 -0.853 1.00 96.69 87 ARG A O 1
ATOM 680 N N . GLY A 1 88 ? -18.424 3.194 1.081 1.00 96.94 88 GLY A N 1
ATOM 681 C CA . GLY A 1 88 ? -18.472 1.841 0.530 1.00 96.94 88 GLY A CA 1
ATOM 682 C C . GLY A 1 88 ? -17.189 1.025 0.689 1.00 96.94 88 GLY A C 1
ATOM 683 O O . GLY A 1 88 ? -17.012 0.063 -0.058 1.00 96.94 88 GLY A O 1
ATOM 684 N N . LEU A 1 89 ? -16.303 1.364 1.633 1.00 98.00 89 LEU A N 1
ATOM 685 C CA . LEU A 1 89 ? -15.145 0.530 1.977 1.00 98.00 89 LEU A CA 1
ATOM 686 C C . LEU A 1 89 ? -15.611 -0.699 2.771 1.00 98.00 89 LEU A C 1
ATOM 688 O O . LEU A 1 89 ? -15.620 -0.695 3.999 1.00 98.00 89 LEU A O 1
ATOM 692 N N . LYS A 1 90 ? -16.062 -1.731 2.054 1.00 96.81 90 LYS A N 1
ATOM 693 C CA . LYS A 1 90 ? -16.655 -2.948 2.638 1.00 96.81 90 LYS A CA 1
ATOM 694 C C . LYS A 1 90 ? -15.786 -4.193 2.478 1.00 96.81 90 LYS A C 1
ATOM 696 O O . LYS A 1 90 ? -16.086 -5.222 3.076 1.00 96.81 90 LYS A O 1
ATOM 701 N N . THR A 1 91 ? -14.735 -4.114 1.666 1.00 97.94 91 THR A N 1
ATOM 702 C CA . THR A 1 91 ? -13.806 -5.224 1.449 1.00 97.94 91 THR A CA 1
ATOM 703 C C . THR A 1 91 ? -13.074 -5.555 2.756 1.00 97.94 91 THR A C 1
ATOM 705 O O . THR A 1 91 ? -12.614 -4.620 3.421 1.00 97.94 91 THR A O 1
ATOM 708 N N . PRO A 1 92 ? -12.942 -6.843 3.134 1.00 97.50 92 PRO A N 1
ATOM 709 C CA . PRO A 1 92 ? -12.243 -7.243 4.352 1.00 97.50 92 PRO A CA 1
ATOM 710 C C . PRO A 1 92 ? -10.833 -6.655 4.456 1.00 97.50 92 PRO A C 1
ATOM 712 O O . PRO A 1 92 ? -10.111 -6.562 3.462 1.00 97.50 92 PRO A O 1
ATOM 715 N N . ALA A 1 93 ? -10.447 -6.259 5.671 1.00 98.06 93 ALA A N 1
ATOM 716 C CA . ALA A 1 93 ? -9.117 -5.727 5.939 1.00 98.06 93 ALA A CA 1
ATOM 717 C C . ALA A 1 93 ? -8.045 -6.818 5.800 1.00 98.06 93 ALA A C 1
ATOM 719 O O . ALA A 1 93 ? -8.264 -7.971 6.170 1.00 98.06 93 ALA A O 1
ATOM 720 N N . ILE A 1 94 ? -6.870 -6.431 5.309 1.00 98.19 94 ILE A N 1
ATOM 721 C CA . ILE A 1 94 ? -5.729 -7.318 5.085 1.00 98.19 94 ILE A CA 1
ATOM 722 C C . ILE A 1 94 ? -4.652 -6.999 6.122 1.00 98.19 94 ILE A C 1
ATOM 724 O O . ILE A 1 94 ? -4.141 -5.877 6.175 1.00 98.19 94 ILE A O 1
ATOM 728 N N . LYS A 1 95 ? -4.310 -7.982 6.954 1.00 97.69 95 LYS A N 1
ATOM 729 C CA . LYS A 1 95 ? -3.165 -7.893 7.863 1.00 97.69 95 LYS A CA 1
ATOM 730 C C . LYS A 1 95 ? -1.903 -8.306 7.113 1.00 97.69 95 LYS A C 1
ATOM 732 O O . LYS A 1 95 ? -1.956 -9.243 6.328 1.00 97.69 95 LYS A O 1
ATOM 737 N N . ILE A 1 96 ? -0.795 -7.621 7.367 1.00 96.94 96 ILE A N 1
ATOM 738 C CA . ILE A 1 96 ? 0.531 -8.029 6.900 1.00 96.94 96 ILE A CA 1
ATOM 739 C C . ILE A 1 96 ? 1.488 -8.161 8.079 1.00 96.94 96 ILE A C 1
ATOM 741 O O . ILE A 1 96 ? 1.415 -7.392 9.042 1.00 96.94 96 ILE A O 1
ATOM 745 N N . ASN A 1 97 ? 2.419 -9.100 7.972 1.00 96.75 97 ASN A N 1
ATOM 746 C CA . ASN A 1 97 ? 3.533 -9.251 8.894 1.00 96.75 97 ASN A CA 1
ATOM 747 C C . ASN A 1 97 ? 4.744 -8.537 8.300 1.00 96.75 97 ASN A C 1
ATOM 749 O O . ASN A 1 97 ? 5.190 -8.879 7.207 1.00 96.75 97 ASN A O 1
ATOM 753 N N . LEU A 1 98 ? 5.251 -7.525 9.002 1.00 96.31 98 LEU A N 1
ATOM 754 C CA . LEU A 1 98 ? 6.449 -6.799 8.586 1.00 96.31 98 LEU A CA 1
ATOM 755 C C . LEU A 1 98 ? 7.700 -7.428 9.197 1.00 96.31 98 LEU A C 1
ATOM 757 O O . LEU A 1 98 ? 7.717 -7.728 10.389 1.00 96.31 98 LEU A O 1
ATOM 761 N N . ASP A 1 99 ? 8.770 -7.512 8.411 1.00 95.31 99 ASP A N 1
ATOM 762 C CA . ASP A 1 99 ? 10.056 -8.062 8.861 1.00 95.31 99 ASP A CA 1
ATOM 763 C C . ASP A 1 99 ? 10.784 -7.105 9.819 1.00 95.31 99 ASP A C 1
ATOM 765 O O . ASP A 1 99 ? 11.622 -7.507 10.626 1.00 95.31 99 ASP A O 1
ATOM 769 N N . ASN A 1 100 ? 10.479 -5.806 9.729 1.00 92.69 100 ASN A N 1
ATOM 770 C CA . ASN A 1 100 ? 11.083 -4.769 10.555 1.00 92.69 100 ASN A CA 1
ATOM 771 C C . ASN A 1 100 ? 10.044 -3.740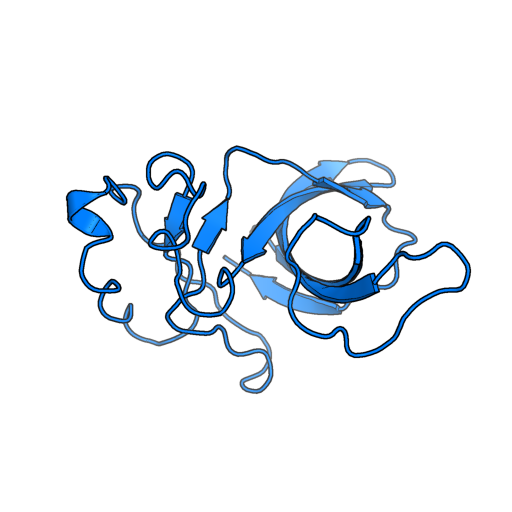 11.020 1.00 92.69 100 ASN A C 1
ATOM 773 O O . ASN A 1 100 ? 9.289 -3.182 10.222 1.00 92.69 100 ASN A O 1
ATOM 777 N N . SER A 1 101 ? 10.072 -3.401 12.312 1.00 85.69 101 SER A N 1
ATOM 778 C CA . SER A 1 101 ? 9.157 -2.429 12.928 1.00 85.69 101 SER A CA 1
ATOM 779 C C . SER A 1 101 ? 9.248 -1.013 12.338 1.00 85.69 101 SER A C 1
ATOM 781 O O . SER A 1 101 ? 8.296 -0.237 12.441 1.00 85.69 101 SER A O 1
ATOM 783 N N . ARG A 1 102 ? 10.361 -0.662 11.679 1.00 88.38 102 ARG A N 1
ATOM 784 C CA . ARG A 1 102 ? 10.541 0.634 11.001 1.00 88.38 102 ARG A CA 1
ATOM 785 C C . ARG A 1 102 ? 9.755 0.748 9.695 1.00 88.38 102 ARG A C 1
ATOM 787 O O . ARG A 1 102 ? 9.460 1.866 9.282 1.00 88.38 102 ARG A O 1
ATOM 794 N N . ASP A 1 103 ? 9.391 -0.364 9.053 1.00 90.19 103 ASP A N 1
ATOM 795 C CA . ASP A 1 103 ? 8.673 -0.361 7.769 1.00 90.19 103 ASP A CA 1
ATOM 796 C C . ASP A 1 103 ? 7.138 -0.193 7.934 1.00 90.19 103 ASP A C 1
ATOM 798 O O . ASP A 1 103 ? 6.398 -0.334 6.957 1.00 90.19 103 ASP A O 1
ATOM 802 N N . LYS A 1 104 ? 6.673 0.168 9.148 1.00 90.88 104 LYS A N 1
ATOM 803 C CA . LYS A 1 104 ? 5.262 0.328 9.558 1.00 90.88 104 LYS A CA 1
ATOM 804 C C . LYS A 1 104 ? 4.356 0.980 8.505 1.00 90.88 104 LYS A C 1
ATOM 806 O O . LYS A 1 104 ? 4.749 1.919 7.802 1.00 90.88 104 LYS A O 1
ATOM 811 N N . LEU A 1 105 ? 3.110 0.509 8.453 1.00 95.25 105 LEU A N 1
ATOM 812 C CA . LEU A 1 105 ? 2.049 1.124 7.661 1.00 95.25 105 LEU A CA 1
ATOM 813 C C . LEU A 1 105 ? 1.335 2.232 8.441 1.00 95.25 105 LEU A C 1
ATOM 815 O O . LEU A 1 105 ? 1.178 2.159 9.658 1.00 95.25 105 LEU A O 1
ATOM 819 N N . ASP A 1 106 ? 0.884 3.253 7.715 1.00 95.88 106 ASP A N 1
ATOM 820 C CA . ASP A 1 106 ? 0.006 4.292 8.255 1.00 95.88 106 ASP A CA 1
ATOM 821 C C . ASP A 1 106 ? -1.430 3.754 8.398 1.00 95.88 106 ASP A C 1
ATOM 823 O O . ASP A 1 106 ? -1.854 2.929 7.583 1.00 95.88 106 ASP A O 1
ATOM 827 N N . ALA A 1 107 ? -2.205 4.234 9.376 1.00 96.94 107 ALA A N 1
ATOM 828 C CA . ALA A 1 107 ? -3.597 3.814 9.582 1.00 96.94 107 ALA A CA 1
ATOM 829 C C . ALA A 1 107 ? -4.509 4.111 8.370 1.00 96.94 107 ALA A C 1
ATOM 831 O O . ALA A 1 107 ? -5.497 3.409 8.135 1.00 96.94 107 ALA A O 1
ATOM 832 N N . ALA A 1 108 ? -4.154 5.107 7.553 1.00 98.00 108 ALA A N 1
ATOM 833 C CA . ALA A 1 108 ? -4.817 5.443 6.299 1.00 98.00 108 ALA A CA 1
ATOM 834 C C . ALA A 1 108 ? -4.412 4.540 5.120 1.00 98.00 108 ALA A C 1
ATOM 836 O O . ALA A 1 108 ? -4.858 4.784 4.000 1.00 98.00 108 ALA A O 1
ATOM 837 N N . SER A 1 109 ? -3.559 3.527 5.314 1.00 98.19 109 SER A N 1
ATOM 838 C CA . SER A 1 109 ? -3.068 2.685 4.215 1.00 98.19 109 SER A CA 1
ATOM 839 C C . SER A 1 109 ? -4.190 1.844 3.608 1.00 98.19 109 SER A C 1
ATOM 841 O O . SER A 1 109 ? -4.855 1.061 4.292 1.00 98.19 109 SER A O 1
ATOM 843 N N . ARG A 1 110 ? -4.405 1.998 2.302 1.00 98.50 110 ARG A N 1
ATOM 844 C CA . ARG A 1 110 ? -5.389 1.244 1.522 1.00 98.50 110 ARG A CA 1
ATOM 845 C C . ARG A 1 110 ? -4.695 0.553 0.358 1.00 98.50 110 ARG A C 1
ATOM 847 O O . ARG A 1 110 ? -3.878 1.178 -0.320 1.00 98.50 110 ARG A O 1
ATOM 854 N N . ILE A 1 111 ? -5.014 -0.716 0.133 1.00 98.56 111 ILE A N 1
ATOM 855 C CA . ILE A 1 111 ? -4.608 -1.429 -1.082 1.00 98.56 111 ILE A CA 1
ATOM 856 C C . ILE A 1 111 ? -5.637 -1.154 -2.182 1.00 98.56 111 ILE A C 1
ATOM 858 O O . ILE A 1 111 ? -6.833 -1.121 -1.897 1.00 98.56 111 ILE A O 1
ATOM 862 N N . ASN A 1 112 ? -5.179 -0.908 -3.409 1.00 98.38 112 ASN A N 1
ATOM 863 C CA . ASN A 1 112 ? -6.037 -0.612 -4.558 1.00 98.38 112 ASN A CA 1
ATOM 864 C C . ASN A 1 112 ? -6.096 -1.815 -5.507 1.00 98.38 112 ASN A C 1
ATOM 866 O O . ASN A 1 112 ? -5.094 -2.129 -6.146 1.00 98.38 112 ASN A O 1
ATOM 870 N N . PHE A 1 113 ? -7.263 -2.447 -5.627 1.00 98.25 113 PHE A N 1
ATOM 871 C CA . PHE A 1 113 ? -7.491 -3.605 -6.498 1.00 98.25 113 PHE A CA 1
ATOM 872 C C . PHE A 1 113 ? -7.739 -3.226 -7.962 1.00 98.25 113 PHE A C 1
ATOM 874 O O . PHE A 1 113 ? -7.571 -4.060 -8.845 1.00 98.25 113 PHE A O 1
ATOM 881 N N . ALA A 1 114 ? -8.119 -1.977 -8.244 1.00 97.38 114 ALA A N 1
ATOM 882 C CA . ALA A 1 114 ? -8.449 -1.532 -9.598 1.00 97.38 114 ALA A CA 1
ATOM 883 C C . ALA A 1 114 ? -7.223 -1.168 -10.450 1.00 97.38 114 ALA A C 1
ATOM 885 O O . ALA A 1 114 ? -7.371 -0.888 -11.639 1.00 97.38 114 ALA A O 1
ATOM 886 N N . LYS A 1 115 ? -6.015 -1.128 -9.870 1.00 95.62 115 LYS A N 1
ATOM 887 C CA . LYS A 1 115 ? -4.799 -0.755 -10.602 1.00 95.62 115 LYS A CA 1
ATOM 888 C C . LYS A 1 115 ? -3.637 -1.694 -10.296 1.00 95.62 115 LYS A C 1
ATOM 890 O O . LYS A 1 115 ? -2.982 -1.565 -9.261 1.00 95.62 115 LYS A O 1
ATOM 895 N N . VAL A 1 116 ? -3.369 -2.584 -11.248 1.00 97.69 116 VAL A N 1
ATOM 896 C CA . VAL A 1 116 ? -2.220 -3.497 -11.249 1.00 97.69 116 VAL A CA 1
ATOM 897 C C . VAL A 1 116 ? -0.989 -2.784 -11.806 1.00 97.69 116 VAL A C 1
ATOM 899 O O . VAL A 1 116 ? -1.086 -1.980 -12.733 1.00 97.69 116 VAL A O 1
ATOM 902 N N . TYR A 1 117 ? 0.164 -3.073 -11.214 1.00 96.56 117 TYR A N 1
ATOM 903 C CA . TYR A 1 117 ? 1.475 -2.593 -11.623 1.00 96.56 117 TYR A CA 1
ATOM 904 C C . TYR A 1 117 ? 2.367 -3.783 -11.959 1.00 96.56 117 TYR A C 1
ATOM 906 O O . TYR A 1 117 ? 2.411 -4.744 -11.197 1.00 96.56 117 TYR A O 1
ATOM 914 N N . THR A 1 118 ? 3.101 -3.688 -13.060 1.00 97.31 118 THR A N 1
ATOM 915 C CA . THR A 1 118 ? 4.190 -4.612 -13.385 1.00 97.31 118 THR A CA 1
ATOM 916 C C . THR A 1 118 ? 5.472 -4.080 -12.755 1.00 97.31 118 THR A C 1
ATOM 918 O O . THR A 1 118 ? 5.800 -2.908 -12.939 1.00 97.31 118 THR A O 1
ATOM 921 N N . ILE A 1 119 ? 6.167 -4.912 -11.981 1.00 96.69 119 ILE A N 1
ATOM 922 C CA . ILE A 1 119 ? 7.480 -4.597 -11.411 1.00 96.69 119 ILE A CA 1
ATOM 923 C C . ILE A 1 119 ? 8.484 -5.608 -11.956 1.00 96.69 119 ILE A C 1
ATOM 925 O O . ILE A 1 119 ? 8.385 -6.797 -11.660 1.00 96.69 119 ILE A O 1
ATOM 929 N N . GLU A 1 120 ? 9.442 -5.119 -12.739 1.00 97.50 120 GLU A N 1
ATOM 930 C CA . GLU A 1 120 ? 10.539 -5.920 -13.287 1.00 97.50 120 GLU A CA 1
ATOM 931 C C . GLU A 1 120 ? 11.477 -6.382 -12.164 1.00 97.50 120 GLU A C 1
ATOM 933 O O . GLU A 1 120 ? 11.804 -5.604 -11.264 1.00 97.50 120 GLU A O 1
ATOM 938 N N . HIS A 1 121 ? 11.960 -7.623 -12.216 1.00 96.19 121 HIS A N 1
ATOM 939 C CA . HIS A 1 121 ? 12.839 -8.203 -11.188 1.00 96.19 121 HIS A CA 1
ATOM 940 C C . HIS A 1 121 ? 14.219 -7.542 -11.114 1.00 96.19 121 HIS A C 1
ATOM 942 O O . HIS A 1 121 ? 14.893 -7.640 -10.092 1.00 96.19 121 HIS A O 1
ATOM 948 N N . ASN A 1 122 ? 14.633 -6.839 -12.169 1.00 96.19 122 ASN A N 1
ATOM 949 C CA . ASN A 1 122 ? 15.847 -6.022 -12.171 1.00 96.19 122 ASN A CA 1
ATOM 950 C C . ASN A 1 122 ? 15.651 -4.640 -11.511 1.00 96.19 122 ASN A C 1
ATOM 952 O O . ASN A 1 122 ? 16.601 -3.858 -11.435 1.00 96.19 122 ASN A O 1
ATOM 956 N N . SER A 1 123 ? 14.444 -4.328 -11.025 1.00 94.62 123 SER A N 1
ATOM 957 C CA . SER A 1 123 ? 14.165 -3.105 -10.272 1.00 94.62 123 SER A CA 1
ATOM 958 C C . SER A 1 123 ? 14.773 -3.172 -8.873 1.00 94.62 123 SER A C 1
ATOM 960 O O . SER A 1 123 ? 14.717 -4.196 -8.195 1.00 94.62 123 SER A O 1
ATOM 962 N N . ASN A 1 124 ? 15.291 -2.044 -8.386 1.00 94.81 124 ASN A N 1
ATOM 963 C CA . ASN A 1 124 ? 15.779 -1.955 -7.014 1.00 94.81 124 ASN A CA 1
ATOM 964 C C . ASN A 1 124 ? 14.596 -1.876 -6.032 1.00 94.81 124 ASN A C 1
ATOM 966 O O . ASN A 1 124 ? 13.929 -0.843 -5.912 1.00 94.81 124 ASN A O 1
ATOM 970 N N . VAL A 1 125 ? 14.329 -2.986 -5.343 1.00 96.19 125 VAL A N 1
ATOM 971 C CA . VAL A 1 125 ? 13.246 -3.122 -4.364 1.00 96.19 125 VAL A CA 1
ATOM 972 C C . VAL A 1 125 ? 13.792 -3.561 -3.009 1.00 96.19 125 VAL A C 1
ATOM 974 O O . VAL A 1 125 ? 14.806 -4.247 -2.908 1.00 96.19 125 VAL A O 1
ATOM 977 N N . LYS A 1 126 ? 13.075 -3.202 -1.945 1.00 96.50 126 LYS A N 1
ATOM 978 C CA . LYS A 1 126 ? 13.276 -3.757 -0.607 1.00 96.50 126 LYS A CA 1
ATOM 979 C C . LYS A 1 126 ? 12.032 -4.541 -0.207 1.00 96.50 126 LYS A C 1
ATOM 981 O O . LYS A 1 126 ? 10.964 -3.944 -0.075 1.00 96.50 126 LYS A O 1
ATOM 986 N N . PHE A 1 127 ? 12.176 -5.836 0.043 1.00 97.12 127 PHE A N 1
ATOM 987 C CA . PHE A 1 127 ? 11.137 -6.637 0.692 1.00 97.12 127 PHE A CA 1
ATOM 988 C C . PHE A 1 127 ? 10.998 -6.222 2.160 1.00 97.12 127 PHE A C 1
ATOM 990 O O . PHE A 1 127 ? 11.990 -5.931 2.833 1.00 97.12 127 PHE A O 1
ATOM 997 N N . ILE A 1 128 ? 9.756 -6.087 2.618 1.00 97.31 128 ILE A N 1
ATOM 998 C CA . ILE A 1 128 ? 9.437 -5.554 3.949 1.00 97.31 128 ILE A CA 1
ATOM 999 C C . ILE A 1 128 ? 8.499 -6.453 4.751 1.00 97.31 128 ILE A C 1
ATOM 1001 O O . ILE A 1 128 ? 8.188 -6.110 5.891 1.00 97.31 128 ILE A O 1
ATOM 1005 N N . GLY A 1 129 ? 8.016 -7.548 4.167 1.00 97.12 129 GLY A N 1
ATOM 1006 C CA . GLY A 1 129 ? 7.110 -8.465 4.837 1.00 97.12 129 GLY A CA 1
ATOM 1007 C C . GLY A 1 129 ? 6.279 -9.308 3.881 1.00 97.12 129 GLY A C 1
ATOM 1008 O O . GLY A 1 129 ? 6.566 -9.405 2.687 1.00 97.12 129 GLY A O 1
ATOM 1009 N N . HIS A 1 130 ? 5.208 -9.882 4.413 1.00 97.31 130 HIS A N 1
ATOM 1010 C CA . HIS A 1 130 ? 4.275 -10.740 3.687 1.00 97.31 130 HIS A CA 1
ATOM 1011 C C . HIS A 1 130 ? 2.845 -10.587 4.218 1.00 97.31 130 HIS A C 1
ATOM 1013 O O . HIS A 1 130 ? 2.635 -10.140 5.349 1.00 97.31 130 HIS A O 1
ATOM 1019 N N . VAL A 1 131 ? 1.870 -10.933 3.376 1.00 94.44 131 VAL A N 1
ATOM 1020 C CA . VAL A 1 131 ? 0.452 -11.081 3.746 1.00 94.44 131 VAL A CA 1
ATOM 1021 C C . VAL A 1 131 ? 0.231 -12.441 4.392 1.00 94.44 13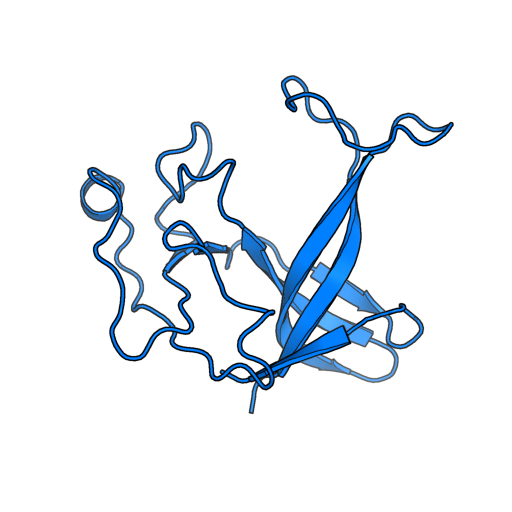1 VAL A C 1
ATOM 1023 O O . VAL A 1 131 ? 0.690 -13.443 3.791 1.00 94.44 131 VAL A O 1
#

Organism: NCBI:txid45428

InterPro domains:
  IPR046497 Domain of unknown function DUF6590 [PF20233] (4-131)

Secondary structure (DSSP, 8-state):
--EEEEEEEEE---TT----S-B-TTS-EEEEEEEEEEEE-SSEEEEEEEE-TTTTGGGSTT--GGGEEEEE-SSSPPPPPTTTTTTT--EEEEE-EESSGGG---TT-EEEEEEEEEEETTS--EEEEE-